Protein AF-A0A1C3X363-F1 (afdb_monomer)

Organism: NCBI:txid293958

Radius of gyration: 13.87 Å; Cα contacts (8 Å, |Δi|>4): 32; chains: 1; bounding box: 34×20×38 Å

InterPro domains:
  IPR011008 Dimeric alpha-beta barrel [SSF54909] (5-48)

Secondary structure (DSSP, 8-state):
-EEEE-SS-TT-EEEE---SSHHHHHHHHHSHHHHHHHHHHHHHS---------S----TT-

Solvent-accessible surface area (backbone atoms only — not comparable to full-atom values): 4344 Å² total; per-residue (Å²): 123,56,79,45,66,40,91,93,40,78,91,41,74,47,71,62,81,87,65,96,46,71,65,54,50,52,55,52,58,67,33,70,69,44,47,59,46,65,75,45,42,72,84,78,42,93,82,85,88,84,89,77,84,88,88,82,87,83,67,100,76,121

Sequence (62 aa):
MGCVADQAKADRYVVDVFYVDNAAVAAHRDTSRFKDYLSKINDLAEQKAFVLDPALVANKNG

pLDDT: mean 91.07, std 10.63, range [47.81, 98.5]

Foldseek 3Di:
DDWDADPVHRPDIDDDDDDPDVVRVVVVCPDPVNVVCVVCVVVPDDDDDDDDDDPDDDDPPD

Mean predicted aligned error: 4.27 Å

Structure (mmCIF, N/CA/C/O backbone):
data_AF-A0A1C3X363-F1
#
_entry.id   AF-A0A1C3X363-F1
#
loop_
_atom_site.group_PDB
_atom_site.id
_atom_site.type_symbol
_atom_site.label_atom_id
_atom_site.label_alt_id
_atom_site.label_comp_id
_atom_site.label_asym_id
_atom_site.label_entity_id
_atom_site.label_seq_id
_atom_site.pdbx_PDB_ins_code
_atom_site.Cartn_x
_atom_site.Cartn_y
_atom_site.Cartn_z
_atom_site.occupancy
_atom_site.B_iso_or_equiv
_atom_site.auth_seq_id
_atom_site.auth_comp_id
_atom_site.auth_asym_id
_atom_site.auth_atom_id
_atom_site.pdbx_PDB_model_num
ATOM 1 N N . MET A 1 1 ? -1.567 9.129 -7.258 1.00 57.56 1 MET A N 1
ATOM 2 C CA . MET A 1 1 ? -1.929 8.505 -5.971 1.00 57.56 1 MET A CA 1
ATOM 3 C C . MET A 1 1 ? -3.064 9.318 -5.379 1.00 57.56 1 MET A C 1
ATOM 5 O O . MET A 1 1 ? -2.872 10.502 -5.132 1.00 57.56 1 MET A O 1
ATOM 9 N N . GLY A 1 2 ? -4.248 8.722 -5.265 1.00 67.69 2 GLY A N 1
ATOM 10 C CA . GLY A 1 2 ? -5.406 9.322 -4.602 1.00 67.69 2 GLY A CA 1
ATOM 11 C C . GLY A 1 2 ? -5.778 8.467 -3.397 1.00 67.69 2 GLY A C 1
ATOM 12 O O . GLY A 1 2 ? -5.646 7.249 -3.461 1.00 67.69 2 GLY A O 1
ATOM 13 N N . CYS A 1 3 ? -6.185 9.103 -2.303 1.00 81.25 3 CYS A N 1
ATOM 14 C CA . CYS A 1 3 ? -6.787 8.432 -1.158 1.00 81.25 3 CYS A CA 1
ATOM 15 C C . CYS A 1 3 ? -8.273 8.785 -1.160 1.00 81.25 3 CYS A C 1
ATOM 17 O O . CYS A 1 3 ? -8.614 9.967 -1.234 1.00 81.25 3 CYS A O 1
ATOM 19 N N . VAL A 1 4 ? -9.138 7.778 -1.120 1.00 90.19 4 VAL A N 1
ATOM 20 C CA . VAL A 1 4 ? -10.593 7.958 -1.081 1.00 90.19 4 VAL A CA 1
ATOM 21 C C . VAL A 1 4 ? -11.167 7.229 0.127 1.00 90.19 4 VAL A C 1
ATOM 23 O O . VAL A 1 4 ? -10.684 6.159 0.494 1.00 90.19 4 VAL A O 1
ATOM 26 N N . ALA A 1 5 ? -12.178 7.816 0.763 1.00 94.12 5 ALA A N 1
ATOM 27 C CA . ALA A 1 5 ? -12.910 7.167 1.846 1.00 94.12 5 ALA A CA 1
ATOM 28 C C . ALA A 1 5 ? -13.976 6.221 1.271 1.00 94.12 5 ALA A C 1
ATOM 30 O O . ALA A 1 5 ? -14.645 6.555 0.289 1.00 94.12 5 ALA A O 1
ATOM 31 N N . ASP A 1 6 ? -14.139 5.050 1.883 1.00 94.44 6 ASP A N 1
ATOM 32 C CA . ASP A 1 6 ? -15.208 4.104 1.561 1.00 94.44 6 ASP A CA 1
ATOM 33 C C . ASP A 1 6 ? -16.571 4.710 1.946 1.00 94.44 6 ASP A C 1
ATOM 35 O O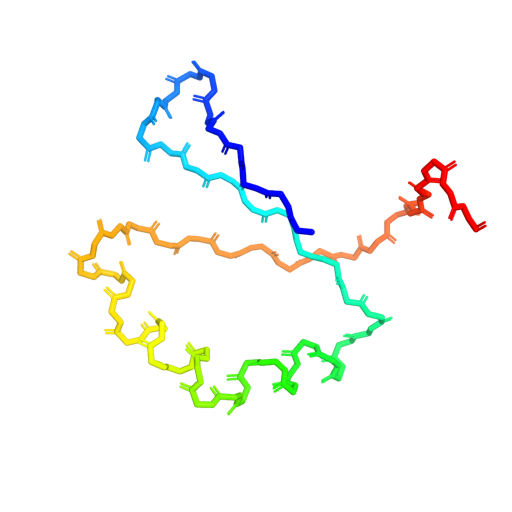 . ASP A 1 6 ? -16.786 5.155 3.075 1.00 94.44 6 ASP A O 1
ATOM 39 N N . GLN A 1 7 ? -17.511 4.717 0.998 1.00 95.75 7 GLN A N 1
ATOM 40 C CA . GLN A 1 7 ? -18.855 5.271 1.185 1.00 95.75 7 GLN A CA 1
ATOM 41 C C . GLN A 1 7 ? -19.677 4.511 2.236 1.00 95.75 7 GLN A C 1
ATOM 43 O O . GLN A 1 7 ? -20.513 5.114 2.905 1.00 95.75 7 GLN A O 1
ATOM 48 N N . ALA A 1 8 ? -19.463 3.200 2.378 1.00 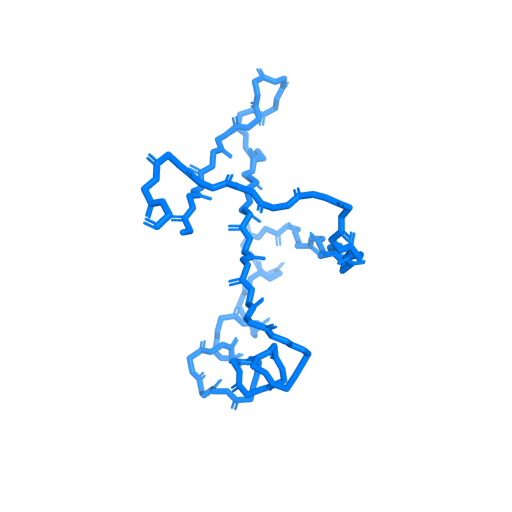97.19 8 ALA A N 1
ATOM 49 C CA . ALA A 1 8 ? -20.179 2.358 3.335 1.00 97.19 8 ALA A CA 1
ATOM 50 C C . ALA A 1 8 ? -19.490 2.311 4.708 1.00 97.19 8 ALA A C 1
ATOM 52 O O . ALA A 1 8 ? -20.108 1.907 5.695 1.00 97.19 8 ALA A O 1
ATOM 53 N N . LYS A 1 9 ? -18.212 2.703 4.781 1.00 95.50 9 LYS A N 1
ATOM 54 C CA . LYS A 1 9 ? -17.400 2.638 5.996 1.00 95.50 9 LYS A CA 1
ATOM 55 C C . LYS A 1 9 ? -16.428 3.824 6.063 1.00 95.50 9 LYS A C 1
ATOM 57 O O . LYS A 1 9 ? -15.311 3.750 5.567 1.00 95.50 9 LYS A O 1
ATOM 62 N N . ALA A 1 10 ? -16.851 4.907 6.713 1.00 91.94 10 ALA A N 1
ATOM 63 C CA . ALA A 1 10 ? -16.140 6.191 6.701 1.00 91.94 10 ALA A CA 1
ATOM 64 C C . ALA A 1 10 ? -14.720 6.168 7.312 1.00 91.94 10 ALA A C 1
ATOM 66 O O . ALA A 1 10 ? -13.916 7.050 7.020 1.00 91.94 10 ALA A O 1
ATOM 67 N N . ASP A 1 11 ? -14.394 5.181 8.150 1.00 93.69 11 ASP A N 1
ATOM 68 C CA . ASP A 1 11 ? -13.058 4.956 8.723 1.00 93.69 11 ASP A CA 1
ATOM 69 C C . ASP A 1 11 ? -12.151 4.084 7.835 1.00 93.69 11 ASP A C 1
ATOM 71 O O . ASP A 1 11 ? -10.988 3.864 8.171 1.00 93.69 11 ASP A O 1
ATOM 75 N N . ARG A 1 12 ? -12.649 3.591 6.693 1.00 95.44 12 ARG A N 1
ATOM 76 C CA . ARG A 1 12 ? -11.848 2.854 5.715 1.00 95.44 12 ARG A CA 1
ATOM 77 C C . ARG A 1 12 ? -11.414 3.775 4.582 1.00 95.44 12 ARG A C 1
ATOM 79 O O . ARG A 1 12 ? -12.227 4.419 3.926 1.00 95.44 12 ARG A O 1
ATOM 86 N N . TYR A 1 13 ? -10.119 3.737 4.300 1.00 94.44 13 TYR A N 1
ATOM 87 C CA . TYR A 1 13 ? -9.493 4.490 3.223 1.00 94.44 13 TYR A CA 1
ATOM 88 C C . TYR A 1 13 ? -8.889 3.536 2.196 1.00 94.44 13 TYR A C 1
ATOM 90 O O . TYR A 1 13 ? -8.297 2.517 2.558 1.00 94.44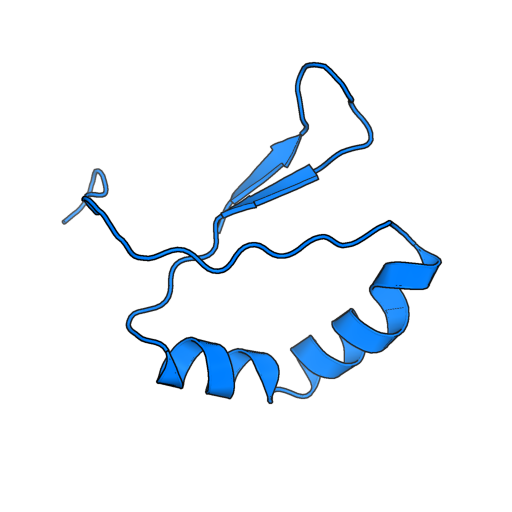 13 TYR A O 1
ATOM 98 N N . VAL A 1 14 ? -9.037 3.871 0.917 1.00 94.44 14 VAL A N 1
ATOM 99 C CA . VAL A 1 14 ? -8.509 3.103 -0.214 1.00 94.44 14 VAL A CA 1
ATOM 100 C C . VAL A 1 14 ? -7.505 3.963 -0.964 1.00 94.44 14 VAL A C 1
ATOM 102 O O . VAL A 1 14 ? -7.756 5.139 -1.239 1.00 94.44 14 VAL A O 1
ATOM 105 N N . VAL A 1 15 ? -6.355 3.372 -1.281 1.00 93.56 15 VAL A N 1
ATOM 106 C CA . VAL A 1 15 ? -5.284 4.026 -2.028 1.00 93.56 15 VAL A CA 1
ATOM 107 C C . VAL A 1 15 ? -4.938 3.175 -3.237 1.00 93.56 15 VAL A C 1
ATOM 109 O O . VAL A 1 15 ? -4.428 2.066 -3.085 1.00 93.56 15 VAL A O 1
ATOM 112 N N . ASP A 1 16 ? -5.140 3.739 -4.424 1.00 92.12 16 ASP A N 1
ATOM 113 C CA . ASP A 1 16 ? -4.645 3.150 -5.664 1.00 92.12 16 ASP A CA 1
ATOM 114 C C . ASP A 1 16 ? -3.233 3.659 -5.958 1.00 92.12 16 ASP A C 1
ATOM 116 O O . ASP A 1 16 ? -2.970 4.873 -6.037 1.00 92.12 16 ASP A O 1
ATOM 120 N N . VAL A 1 17 ? -2.309 2.712 -6.129 1.00 91.62 17 VAL A N 1
ATOM 121 C CA . VAL A 1 17 ? -0.904 2.984 -6.429 1.00 91.62 17 VAL A CA 1
ATOM 122 C C . VAL A 1 17 ? -0.503 2.234 -7.689 1.00 91.62 17 VAL A C 1
ATOM 124 O O . VAL A 1 17 ? -0.585 1.011 -7.750 1.00 91.62 17 VAL A O 1
ATOM 127 N N . PHE A 1 18 ? -0.037 2.985 -8.681 1.00 91.38 18 PHE A N 1
ATO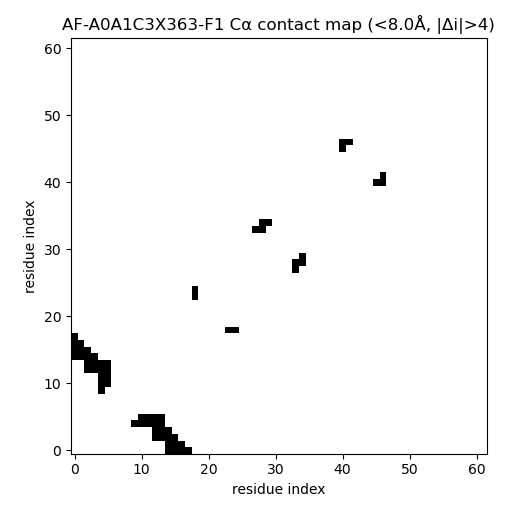M 128 C CA . PHE A 1 18 ? 0.464 2.455 -9.940 1.00 91.38 18 PHE A CA 1
ATOM 129 C C . PHE A 1 18 ? 1.969 2.681 -10.016 1.00 91.38 18 PHE A C 1
ATOM 131 O O . PHE A 1 18 ? 2.456 3.774 -9.719 1.00 91.38 18 PHE A O 1
ATOM 138 N N . TYR A 1 19 ? 2.684 1.647 -10.440 1.00 92.94 19 TYR A N 1
ATOM 139 C CA . TYR A 1 19 ? 4.112 1.681 -10.720 1.00 92.94 19 TYR A CA 1
ATOM 140 C C . TYR A 1 19 ? 4.344 1.225 -12.158 1.00 92.94 19 TYR A C 1
ATOM 142 O O . TYR A 1 19 ? 3.506 0.528 -12.727 1.00 92.94 19 TYR A O 1
ATOM 150 N N . VAL A 1 20 ? 5.478 1.622 -12.738 1.00 93.81 20 VAL A N 1
ATOM 151 C CA . VAL A 1 20 ? 5.857 1.212 -14.099 1.00 93.81 20 VAL A CA 1
ATOM 152 C C . VAL A 1 20 ? 6.076 -0.300 -14.199 1.00 93.81 20 VAL A C 1
ATOM 154 O O . VAL A 1 20 ? 5.732 -0.902 -15.210 1.00 93.81 20 VAL A O 1
ATOM 157 N N . ASP A 1 21 ? 6.607 -0.914 -13.139 1.00 94.44 21 ASP A N 1
ATOM 158 C CA . ASP A 1 21 ? 6.856 -2.348 -13.042 1.00 94.44 21 ASP A CA 1
ATOM 159 C C . ASP A 1 21 ? 7.029 -2.799 -11.576 1.00 94.44 21 ASP A C 1
ATOM 161 O O . ASP A 1 21 ? 6.957 -2.012 -10.624 1.00 94.44 21 ASP A O 1
ATOM 165 N N . ASN A 1 22 ? 7.298 -4.094 -11.397 1.00 95.25 22 ASN A N 1
ATOM 166 C CA . ASN A 1 22 ? 7.548 -4.704 -10.092 1.00 95.25 22 ASN A CA 1
ATOM 167 C C . ASN A 1 22 ? 8.881 -4.273 -9.453 1.00 95.25 22 ASN A C 1
ATOM 169 O O . ASN A 1 22 ? 8.998 -4.295 -8.225 1.00 95.25 22 ASN A O 1
ATOM 173 N N . ALA A 1 23 ? 9.882 -3.863 -10.238 1.00 97.50 23 AL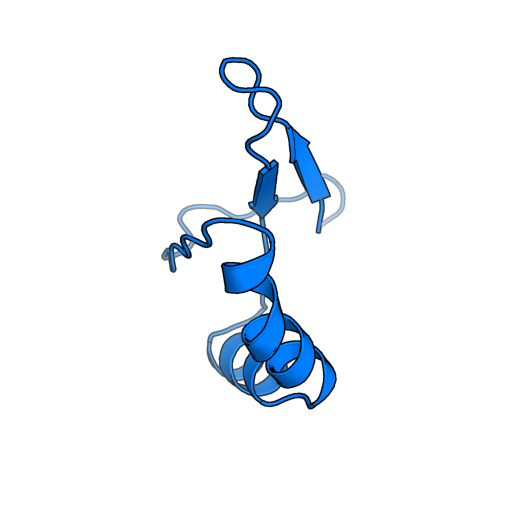A A N 1
ATOM 174 C CA . ALA A 1 23 ? 11.145 -3.369 -9.694 1.00 97.50 23 ALA A CA 1
ATOM 175 C C . ALA A 1 23 ? 10.942 -2.010 -9.007 1.00 97.50 23 ALA A C 1
ATOM 177 O O . ALA A 1 23 ? 11.476 -1.781 -7.922 1.00 97.50 23 ALA A O 1
ATOM 178 N N . ALA A 1 24 ? 10.091 -1.148 -9.566 1.00 97.25 24 ALA A N 1
ATOM 179 C CA . ALA A 1 24 ? 9.680 0.104 -8.943 1.00 97.25 24 ALA A CA 1
ATOM 180 C C . ALA A 1 24 ? 8.883 -0.120 -7.643 1.00 97.25 24 ALA A C 1
ATOM 182 O O . ALA A 1 24 ? 9.075 0.625 -6.679 1.00 97.25 24 ALA A O 1
ATOM 183 N N . VAL A 1 25 ? 8.059 -1.176 -7.564 1.00 96.19 25 VAL A N 1
ATOM 184 C CA . VAL A 1 25 ? 7.407 -1.590 -6.303 1.00 96.19 25 VAL A CA 1
ATOM 185 C C . VAL A 1 25 ? 8.456 -1.968 -5.255 1.00 96.19 25 VAL A C 1
ATOM 187 O O . VAL A 1 25 ? 8.390 -1.496 -4.118 1.00 96.19 25 VAL A O 1
ATOM 190 N N . ALA A 1 26 ? 9.433 -2.801 -5.624 1.00 97.56 26 ALA A N 1
ATOM 191 C CA . ALA A 1 26 ? 10.494 -3.230 -4.715 1.00 97.56 26 ALA A CA 1
ATOM 192 C C . ALA A 1 26 ? 11.342 -2.043 -4.231 1.00 97.56 26 ALA A C 1
ATOM 194 O O . ALA A 1 26 ? 11.524 -1.875 -3.026 1.00 97.56 26 ALA A O 1
ATOM 195 N N . ALA A 1 27 ? 11.773 -1.172 -5.147 1.00 98.19 27 ALA A N 1
ATOM 196 C CA . ALA A 1 27 ? 12.545 0.024 -4.824 1.00 98.19 27 ALA A CA 1
ATOM 197 C C . ALA A 1 27 ? 11.774 0.976 -3.898 1.00 98.19 27 ALA A C 1
ATOM 199 O O . ALA A 1 27 ? 12.337 1.486 -2.931 1.00 98.19 27 ALA A O 1
ATOM 200 N N . HIS A 1 28 ? 10.472 1.178 -4.136 1.00 97.12 28 HIS A N 1
ATOM 201 C CA . HIS A 1 28 ? 9.632 1.977 -3.246 1.00 97.12 28 HIS A CA 1
ATOM 202 C C . HIS A 1 28 ? 9.583 1.391 -1.830 1.00 97.12 28 HIS A C 1
ATOM 204 O O . HIS A 1 28 ? 9.780 2.118 -0.849 1.00 97.12 28 HIS A O 1
ATOM 210 N N . ARG A 1 29 ? 9.352 0.076 -1.727 1.00 96.75 29 ARG A N 1
ATOM 211 C CA . ARG A 1 29 ? 9.262 -0.633 -0.445 1.00 96.75 29 ARG A CA 1
ATOM 212 C C . ARG A 1 29 ? 10.587 -0.673 0.315 1.00 96.75 29 ARG A C 1
ATOM 214 O O . ARG A 1 29 ? 10.579 -0.800 1.537 1.00 96.75 29 ARG A O 1
ATOM 221 N N . ASP A 1 30 ? 11.711 -0.529 -0.380 1.00 98.31 30 ASP A N 1
ATOM 222 C CA . ASP A 1 30 ? 13.030 -0.516 0.248 1.00 98.31 30 ASP A CA 1
ATOM 223 C C . ASP A 1 30 ? 13.415 0.853 0.843 1.00 98.31 30 ASP A C 1
ATOM 225 O O . ASP A 1 30 ? 14.311 0.938 1.689 1.00 98.31 30 ASP A O 1
ATOM 229 N N . THR A 1 31 ? 12.706 1.928 0.479 1.00 98.50 31 THR A N 1
ATOM 230 C CA . THR A 1 31 ? 12.995 3.270 1.003 1.00 98.50 31 THR A CA 1
ATOM 231 C C . THR A 1 31 ? 12.792 3.365 2.518 1.00 98.50 31 THR A C 1
ATOM 233 O O . THR A 1 31 ? 11.838 2.818 3.078 1.00 98.50 31 THR A O 1
ATOM 236 N N . SER A 1 32 ? 13.641 4.147 3.199 1.00 98.50 32 SER A N 1
ATOM 237 C CA . SER A 1 32 ? 13.514 4.392 4.646 1.00 98.50 32 SER A CA 1
ATOM 238 C C . SER A 1 32 ? 12.146 4.960 5.024 1.00 98.50 32 SER A C 1
ATOM 240 O O . SER A 1 32 ? 11.598 4.613 6.064 1.00 98.50 32 SER A O 1
ATOM 242 N N . ARG A 1 33 ? 11.561 5.793 4.154 1.00 97.69 33 ARG A N 1
ATOM 243 C CA . ARG A 1 33 ? 10.227 6.365 4.360 1.00 97.69 33 ARG A CA 1
ATOM 244 C C . ARG A 1 33 ? 9.142 5.288 4.380 1.00 97.69 33 ARG A C 1
ATOM 246 O O . ARG A 1 33 ? 8.271 5.332 5.242 1.00 97.69 33 ARG A O 1
ATOM 253 N N . PHE A 1 34 ? 9.174 4.340 3.442 1.00 96.81 34 PHE A N 1
ATOM 254 C CA . PHE A 1 34 ? 8.184 3.264 3.418 1.00 96.81 34 PHE A CA 1
ATOM 255 C C . PHE A 1 34 ? 8.341 2.333 4.623 1.00 96.81 34 PHE A C 1
ATOM 257 O O . PHE A 1 34 ? 7.346 1.960 5.236 1.00 96.81 34 PHE A O 1
ATOM 264 N N . LYS A 1 35 ? 9.581 2.010 5.005 1.00 98.44 35 LYS A N 1
ATOM 265 C CA . LYS A 1 35 ? 9.868 1.182 6.186 1.00 98.44 35 LYS A CA 1
ATOM 266 C C . LYS A 1 35 ? 9.390 1.832 7.489 1.00 98.44 35 LYS A C 1
ATOM 268 O O . LYS A 1 35 ? 8.793 1.149 8.313 1.00 98.44 35 LYS A O 1
ATOM 273 N N . ASP A 1 36 ? 9.594 3.141 7.649 1.00 98.25 36 ASP A N 1
ATOM 274 C CA . ASP A 1 36 ? 9.083 3.904 8.798 1.00 98.25 36 ASP A CA 1
ATOM 275 C C . ASP A 1 36 ? 7.548 3.984 8.823 1.00 98.25 36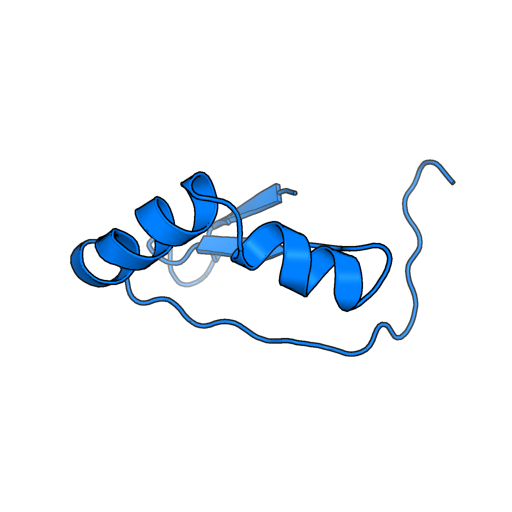 ASP A C 1
ATOM 277 O O . ASP A 1 36 ? 6.934 3.923 9.883 1.00 98.25 36 ASP A O 1
ATOM 281 N N . TYR A 1 37 ? 6.903 4.080 7.659 1.00 96.12 37 TYR A N 1
ATOM 282 C CA . TYR A 1 37 ? 5.446 3.972 7.569 1.00 96.12 37 TYR A CA 1
ATOM 283 C C . TYR A 1 37 ? 4.955 2.572 7.975 1.00 96.12 37 TYR A C 1
ATOM 285 O O . TYR A 1 37 ? 4.034 2.447 8.784 1.00 96.12 37 TYR A O 1
ATOM 293 N N . LEU A 1 38 ? 5.590 1.521 7.447 1.00 96.50 38 LEU A N 1
ATOM 294 C CA . LEU A 1 38 ? 5.210 0.130 7.689 1.00 96.50 38 LEU A CA 1
ATOM 295 C C . LEU A 1 38 ? 5.352 -0.268 9.164 1.00 96.50 38 LEU A C 1
ATOM 297 O O . LEU A 1 38 ? 4.549 -1.056 9.653 1.00 96.50 38 LEU A O 1
ATOM 301 N N . SER A 1 39 ? 6.331 0.290 9.882 1.00 97.50 39 SER A N 1
ATOM 302 C CA . SER A 1 39 ? 6.515 0.006 11.310 1.00 97.50 39 SER A CA 1
ATOM 303 C C . SER A 1 39 ? 5.428 0.604 12.207 1.00 97.50 39 SER A C 1
ATOM 305 O O . SER A 1 39 ? 5.293 0.156 13.338 1.00 97.50 39 SER A O 1
ATOM 307 N N . LYS A 1 40 ? 4.661 1.588 11.720 1.00 97.88 40 LYS A N 1
ATOM 308 C CA . LYS A 1 40 ? 3.674 2.340 12.517 1.00 97.88 40 LYS A CA 1
ATOM 309 C C . LYS A 1 40 ? 2.234 2.048 12.135 1.00 97.88 40 LYS A C 1
ATOM 311 O O . LYS A 1 40 ? 1.340 2.210 12.956 1.00 97.88 40 LYS A O 1
ATOM 316 N N . ILE A 1 41 ? 1.981 1.691 10.875 1.00 95.56 41 ILE A N 1
ATOM 317 C CA . ILE A 1 41 ? 0.613 1.690 10.347 1.00 95.56 41 ILE A CA 1
ATOM 318 C C . ILE A 1 41 ? -0.318 0.758 11.124 1.00 95.56 41 ILE A C 1
ATOM 320 O O . ILE A 1 41 ? -1.436 1.166 11.407 1.00 95.56 41 ILE A O 1
ATOM 324 N N . ASN A 1 42 ? 0.148 -0.419 11.550 1.00 96.00 42 ASN A N 1
ATOM 325 C CA . ASN A 1 42 ? -0.695 -1.385 12.263 1.00 96.00 42 ASN A CA 1
ATOM 326 C C . ASN A 1 42 ? -1.030 -0.981 13.709 1.00 96.00 42 ASN A C 1
ATOM 328 O O . ASN A 1 42 ? -1.969 -1.536 14.274 1.00 96.00 42 ASN A O 1
ATOM 332 N N . ASP A 1 43 ? -0.340 0.013 14.277 1.00 97.44 43 ASP A N 1
ATOM 333 C CA . ASP A 1 43 ? -0.744 0.628 15.548 1.00 97.44 43 ASP A CA 1
ATOM 334 C C . ASP A 1 43 ? -1.887 1.641 15.352 1.00 97.44 43 ASP A C 1
ATOM 336 O O . ASP A 1 43 ? -2.578 2.003 16.302 1.00 97.44 43 ASP A O 1
ATOM 340 N N . LEU A 1 44 ? -2.079 2.126 14.119 1.00 95.31 44 LEU A N 1
ATOM 341 C CA . LEU A 1 44 ? -3.029 3.187 13.778 1.00 95.31 44 LEU A CA 1
ATOM 342 C C . LEU A 1 44 ? -4.260 2.666 13.029 1.00 95.31 44 LEU A C 1
ATOM 344 O O . LEU A 1 44 ? -5.356 3.196 13.205 1.00 95.31 44 LEU A O 1
ATOM 348 N N . ALA A 1 45 ? -4.083 1.673 12.160 1.00 95.44 45 ALA A N 1
ATOM 349 C CA . ALA A 1 45 ? -5.126 1.122 11.311 1.00 95.44 45 ALA A CA 1
ATOM 350 C C . ALA A 1 45 ? -4.760 -0.282 10.815 1.00 95.44 45 ALA A C 1
ATOM 352 O O . ALA A 1 45 ? -3.596 -0.606 10.594 1.00 95.44 45 ALA A O 1
ATOM 353 N N . GLU A 1 46 ? -5.775 -1.099 10.539 1.00 95.06 46 GLU A N 1
ATOM 354 C CA . GLU A 1 46 ? -5.577 -2.326 9.769 1.00 95.06 46 GLU A CA 1
ATOM 355 C C . GLU A 1 46 ? -5.111 -1.977 8.346 1.00 95.06 46 GLU A C 1
ATOM 357 O O . GLU A 1 46 ? -5.749 -1.181 7.649 1.00 95.06 46 GLU A O 1
ATOM 362 N N . GLN A 1 47 ? -4.023 -2.601 7.889 1.00 94.06 47 GLN A N 1
ATOM 363 C CA . GLN A 1 47 ? -3.548 -2.460 6.517 1.00 94.06 47 GLN A CA 1
ATOM 364 C C . GLN A 1 47 ? -3.734 -3.760 5.732 1.00 94.06 47 GLN A C 1
ATOM 366 O O . GLN A 1 47 ? -3.178 -4.802 6.075 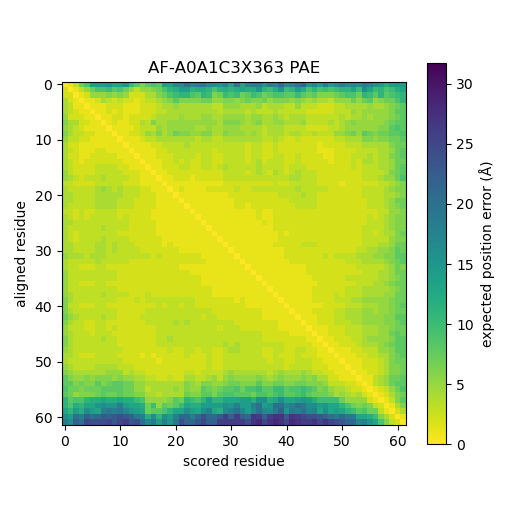1.00 94.06 47 GLN A O 1
ATOM 371 N N . LYS A 1 48 ? -4.438 -3.674 4.598 1.00 94.12 48 LYS A N 1
ATOM 372 C CA . LYS A 1 48 ? -4.544 -4.768 3.629 1.00 94.12 48 LYS A CA 1
ATOM 373 C C . LYS A 1 48 ? -4.069 -4.312 2.256 1.00 94.12 48 LYS A C 1
ATOM 375 O O . LYS A 1 48 ? -4.619 -3.374 1.688 1.00 94.12 48 LYS A O 1
ATOM 380 N N . ALA A 1 49 ? -3.052 -4.988 1.726 1.00 93.69 49 ALA A N 1
ATOM 381 C CA . ALA A 1 49 ? -2.499 -4.713 0.405 1.00 93.69 49 ALA A CA 1
ATOM 382 C C . ALA A 1 49 ? -2.939 -5.779 -0.605 1.00 93.69 49 ALA A C 1
ATOM 384 O O . ALA A 1 49 ? -2.847 -6.976 -0.331 1.00 93.69 49 ALA A O 1
ATOM 385 N N . PHE A 1 50 ? -3.356 -5.337 -1.790 1.00 94.62 50 PHE A N 1
ATOM 386 C CA . PHE A 1 50 ? -3.616 -6.193 -2.943 1.00 94.62 50 PHE A CA 1
ATOM 387 C C . PHE A 1 50 ? -2.604 -5.851 -4.037 1.00 94.62 50 PHE A C 1
AT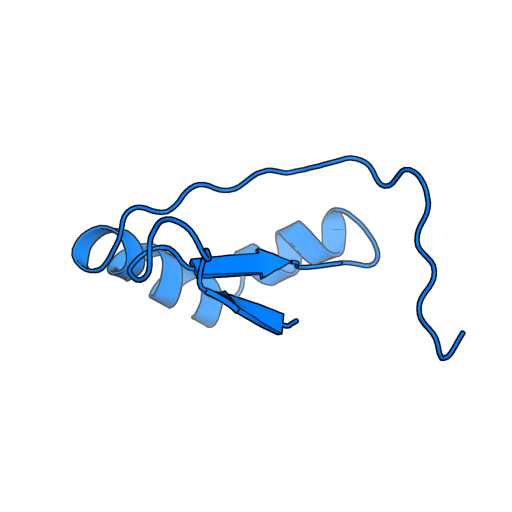OM 389 O O . PHE A 1 50 ? -2.447 -4.684 -4.388 1.00 94.62 50 PHE A O 1
ATOM 396 N N . VAL A 1 51 ? -1.894 -6.858 -4.548 1.00 93.56 51 VAL A N 1
ATOM 397 C CA . VAL A 1 51 ? -1.028 -6.725 -5.727 1.00 93.56 51 VAL A CA 1
ATOM 398 C C . VAL A 1 51 ? -1.777 -7.360 -6.887 1.00 93.56 51 VAL A C 1
ATOM 400 O O . VAL A 1 51 ? -2.189 -8.513 -6.779 1.00 93.56 51 VAL A O 1
ATOM 403 N N . LEU A 1 52 ? -2.011 -6.586 -7.942 1.00 93.50 52 LEU A N 1
ATOM 404 C CA . LEU A 1 52 ? -2.880 -6.953 -9.055 1.00 93.50 52 LEU A CA 1
ATOM 405 C C . LEU A 1 52 ? -2.122 -6.813 -10.374 1.00 93.50 52 LEU A C 1
ATOM 407 O O . LEU A 1 52 ? -1.305 -5.902 -10.518 1.00 93.50 52 LEU A O 1
ATOM 411 N N . ASP A 1 53 ? -2.449 -7.670 -11.338 1.00 91.62 53 ASP A N 1
ATOM 412 C CA . ASP A 1 53 ? -1.992 -7.507 -12.715 1.00 91.62 53 ASP A CA 1
ATOM 413 C C . ASP A 1 53 ? -2.840 -6.439 -13.429 1.00 91.62 53 ASP A C 1
ATOM 415 O O . ASP A 1 53 ? -4.071 -6.425 -13.289 1.00 91.62 53 ASP A O 1
ATOM 419 N N . PRO A 1 54 ? -2.224 -5.530 -14.203 1.00 87.94 54 PRO A N 1
ATOM 420 C CA . PRO A 1 54 ? -2.968 -4.532 -14.955 1.00 87.94 54 PRO A CA 1
ATOM 421 C C . PRO A 1 54 ? -3.738 -5.191 -16.108 1.00 87.94 54 PRO A C 1
ATOM 423 O O . PRO A 1 54 ? -3.152 -5.877 -16.940 1.00 87.94 54 PRO A O 1
ATOM 426 N N . ALA A 1 55 ? -5.046 -4.937 -16.198 1.00 88.06 55 ALA A N 1
ATOM 427 C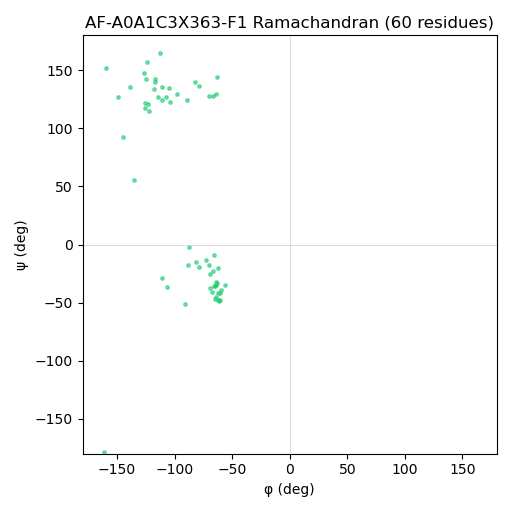 CA . ALA A 1 55 ? -5.867 -5.386 -17.330 1.00 88.06 55 ALA A CA 1
ATOM 428 C C . ALA A 1 55 ? -5.924 -4.336 -18.458 1.00 88.06 55 ALA A C 1
ATOM 430 O O . ALA A 1 55 ? -5.657 -4.636 -19.617 1.00 88.06 55 ALA A O 1
ATOM 431 N N . LEU A 1 56 ? -6.250 -3.088 -18.112 1.00 87.75 56 LEU A N 1
ATOM 432 C CA . LEU A 1 56 ? -6.216 -1.926 -18.999 1.00 87.75 56 LEU A CA 1
ATOM 433 C C . LEU A 1 56 ? -5.885 -0.699 -18.150 1.00 87.75 56 LEU A C 1
ATOM 435 O O . LEU A 1 56 ? -6.560 -0.435 -17.156 1.00 87.75 56 LEU A O 1
ATOM 439 N N . VAL A 1 57 ? -4.862 0.055 -18.546 1.00 81.31 57 VAL A N 1
ATOM 440 C CA . VAL A 1 57 ? -4.461 1.286 -17.859 1.00 81.31 57 VAL A CA 1
ATOM 441 C C . VAL A 1 57 ? -4.523 2.428 -18.861 1.00 81.31 57 VAL A C 1
ATOM 443 O O . VAL A 1 57 ? -3.781 2.448 -19.837 1.00 81.31 57 VAL A O 1
ATOM 446 N N . ALA A 1 58 ? -5.420 3.377 -18.617 1.00 79.94 58 ALA A N 1
ATOM 447 C CA . ALA A 1 58 ? -5.516 4.624 -19.359 1.00 79.94 58 ALA A CA 1
ATOM 448 C C . ALA A 1 58 ? -5.785 5.750 -18.361 1.00 79.94 58 ALA A C 1
ATOM 450 O O . ALA A 1 58 ? -6.611 5.605 -17.459 1.00 79.94 58 ALA A O 1
ATOM 451 N N . ASN A 1 59 ? -5.091 6.873 -18.510 1.00 74.75 59 ASN A N 1
ATOM 452 C CA . ASN A 1 59 ? -5.409 8.096 -17.786 1.00 74.75 59 ASN A CA 1
ATOM 453 C C . ASN A 1 59 ? -5.918 9.143 -18.791 1.00 74.75 59 ASN A C 1
ATOM 455 O O . ASN A 1 59 ? -5.778 8.987 -20.002 1.00 74.75 59 ASN A O 1
ATOM 459 N N . LYS A 1 60 ? -6.544 10.217 -18.302 1.00 69.06 60 LYS A N 1
ATOM 460 C CA . LYS A 1 60 ? -7.124 11.261 -19.165 1.00 69.06 60 LYS A CA 1
ATOM 461 C C . LYS A 1 60 ? -6.067 12.048 -19.972 1.00 69.06 60 LYS A C 1
ATOM 463 O O . LYS A 1 60 ? -6.444 12.811 -20.853 1.00 69.06 60 LYS A O 1
ATOM 468 N N . ASN A 1 61 ? -4.777 11.854 -19.680 1.00 56.09 61 ASN A N 1
ATOM 469 C CA . ASN A 1 61 ? -3.658 12.663 -20.161 1.00 56.09 61 ASN A CA 1
ATOM 470 C C . ASN A 1 61 ? -2.491 11.767 -20.620 1.00 56.09 61 ASN A C 1
ATOM 472 O O . ASN A 1 61 ? -1.396 11.904 -20.075 1.00 56.09 61 ASN A O 1
ATOM 476 N N . GLY A 1 62 ? -2.745 10.830 -21.542 1.00 47.81 62 GLY A N 1
ATOM 477 C CA . GLY A 1 62 ? -1.689 9.991 -22.129 1.00 47.81 62 GLY A CA 1
ATOM 478 C C . GLY A 1 62 ? -0.476 10.806 -22.560 1.00 47.81 62 GLY A C 1
ATOM 479 O O . GLY A 1 62 ? -0.690 11.827 -23.253 1.00 47.81 62 GLY A O 1
#

Nearest PDB structures (foldseek):
  4hl9-assembly4_H  TM=7.542E-01  e=2.786E+00  Rhodospirillum rubrum ATCC 11170
  5dzt-assembly1_A  TM=5.568E-01  e=4.615E+00  Enterococcus faecalis